Protein AF-A0A9P7HJS8-F1 (afdb_monomer_lite)

Sequence (121 aa):
MERTIFGDGSGNDLNTIAAIEFGDIGVVKVGNLACWEHAQPLLKYHAYSQHEDIHINGWPPIGDVAAEGIIYTELELKAIVTNRSLLDVVSHYSRPDLLELRVDTKQKHLVVSTKDKHEHA

Radius of gyration: 19.11 Å; chains: 1; bounding box: 57×40×47 Å

Secondary structure (DSSP, 8-state):
-GGGTSPPP-GGGG--EEEEE-GGG-EEEEEEEEGGGGG-HHHHHHHHHTT-SEEEEE----S-------------THHHHHHHHH--TTTTT--TTT-------SPP-S---GGGGSS--

Foldseek 3Di:
DCPVPDDDDAFCVLVQWDFDQDPVVGTAIEGEDAACLVVVPLSVLSVLLVPHQHYDYHYDPDDDDPDDDDDDDDDDSVVSVVVCVVDRCNPPVVPVVVDDDDDDNDGDDPDDDPVPPPDDD

pLDDT: mean 89.79, std 11.12, range [37.62, 97.12]

InterPro domains:
  IPR036526 Carbon-nitrogen hydrolase superfamily [G3DSA:3.60.110.10] (1-89)
  IPR036526 Carbon-nitrogen hydrolase superfamily [SSF56317] (2-104)
  IPR044149 Nitrilase/Cyanide hydratase [PTHR46044] (1-64)

Organism: NCBI:txid221167

Structure (mmCIF, N/CA/C/O backbone):
data_AF-A0A9P7HJS8-F1
#
_entry.id   AF-A0A9P7HJS8-F1
#
loop_
_atom_site.group_PDB
_atom_site.id
_atom_site.type_symbol
_atom_site.label_atom_id
_atom_site.label_alt_id
_atom_site.label_comp_id
_atom_site.label_asym_id
_atom_site.label_entity_id
_atom_site.label_seq_id
_atom_site.pdbx_PDB_ins_code
_atom_site.Cartn_x
_atom_site.Cartn_y
_atom_site.Cartn_z
_atom_site.occupancy
_atom_site.B_iso_or_equiv
_atom_site.auth_seq_id
_atom_site.auth_comp_id
_atom_site.auth_asym_id
_atom_site.auth_atom_id
_atom_site.pdbx_PDB_model_num
ATOM 1 N N . MET A 1 1 ? 13.322 14.656 14.423 1.00 69.06 1 MET A N 1
ATOM 2 C CA . MET A 1 1 ? 13.070 16.026 13.928 1.00 69.06 1 MET A CA 1
ATOM 3 C C . MET A 1 1 ? 11.836 16.089 13.017 1.00 69.06 1 MET A C 1
ATOM 5 O O . MET A 1 1 ? 11.234 17.142 12.934 1.00 69.06 1 MET A O 1
ATOM 9 N N . GLU A 1 2 ? 11.362 14.987 12.419 1.00 90.00 2 GLU A N 1
ATOM 10 C CA . GLU A 1 2 ? 10.111 14.995 11.626 1.00 90.00 2 GLU A CA 1
ATOM 11 C C . GLU A 1 2 ? 8.873 15.406 12.439 1.00 90.00 2 GLU A C 1
ATOM 13 O O . GLU A 1 2 ? 8.149 16.304 12.030 1.00 90.00 2 GLU A O 1
ATOM 18 N N . ARG A 1 3 ? 8.704 14.864 13.655 1.00 90.69 3 ARG A N 1
ATOM 19 C CA . ARG A 1 3 ? 7.581 15.185 14.566 1.00 90.69 3 ARG A CA 1
ATOM 20 C C . ARG A 1 3 ? 7.470 16.660 14.989 1.00 90.69 3 ARG A C 1
ATOM 22 O O . ARG A 1 3 ? 6.496 17.024 15.634 1.00 90.69 3 ARG A O 1
ATOM 29 N N . THR A 1 4 ? 8.482 17.490 14.720 1.00 92.25 4 THR A N 1
ATOM 30 C CA . THR A 1 4 ? 8.444 18.934 15.024 1.00 92.25 4 THR A CA 1
ATOM 31 C C . THR A 1 4 ? 8.056 19.785 13.818 1.00 92.25 4 THR A C 1
ATOM 33 O O . THR A 1 4 ? 7.860 20.984 13.977 1.00 92.25 4 THR A O 1
ATOM 36 N N . ILE A 1 5 ? 8.001 19.193 12.622 1.00 94.12 5 ILE A N 1
ATOM 37 C CA . ILE A 1 5 ? 7.785 19.896 11.350 1.00 94.12 5 ILE A CA 1
ATOM 38 C C . ILE A 1 5 ? 6.538 19.353 10.645 1.00 94.12 5 ILE A C 1
ATOM 40 O O . ILE A 1 5 ? 5.739 20.133 10.134 1.00 94.12 5 ILE A O 1
ATOM 44 N N . PHE A 1 6 ? 6.359 18.032 10.634 1.00 91.44 6 PHE A N 1
ATOM 45 C CA . PHE A 1 6 ? 5.257 17.352 9.961 1.00 91.44 6 PHE A CA 1
ATOM 46 C C . PHE A 1 6 ? 4.174 16.923 10.955 1.00 91.44 6 PHE A C 1
ATOM 48 O O . PHE A 1 6 ? 4.469 16.598 12.108 1.00 91.44 6 PHE A O 1
ATOM 55 N N . GLY A 1 7 ? 2.922 16.958 10.494 1.00 90.25 7 GLY A N 1
ATOM 56 C CA . GLY A 1 7 ? 1.759 16.490 11.247 1.00 90.25 7 GLY A CA 1
ATOM 57 C C . GLY A 1 7 ? 1.512 14.990 11.082 1.00 90.25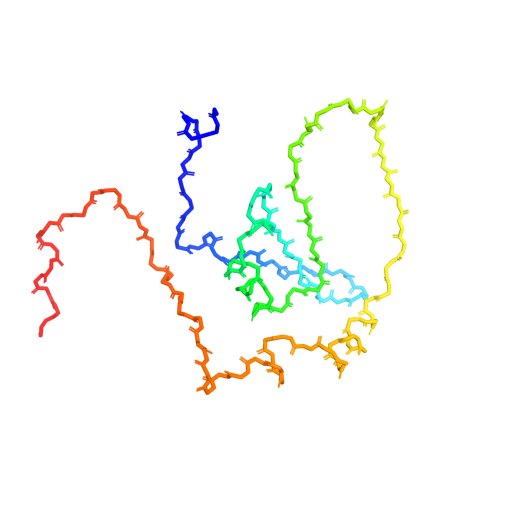 7 GLY A C 1
ATOM 58 O O . GLY A 1 7 ? 2.161 14.331 10.274 1.00 90.25 7 GLY A O 1
ATOM 59 N N . ASP A 1 8 ? 0.555 14.473 11.849 1.00 90.31 8 ASP A N 1
ATOM 60 C CA . ASP A 1 8 ? 0.102 13.085 11.742 1.00 90.31 8 ASP A CA 1
ATOM 61 C C . ASP A 1 8 ? -0.895 12.911 10.585 1.00 90.31 8 ASP A C 1
ATOM 63 O O . ASP A 1 8 ? -1.675 13.821 10.286 1.00 90.31 8 ASP A O 1
ATOM 67 N N . GL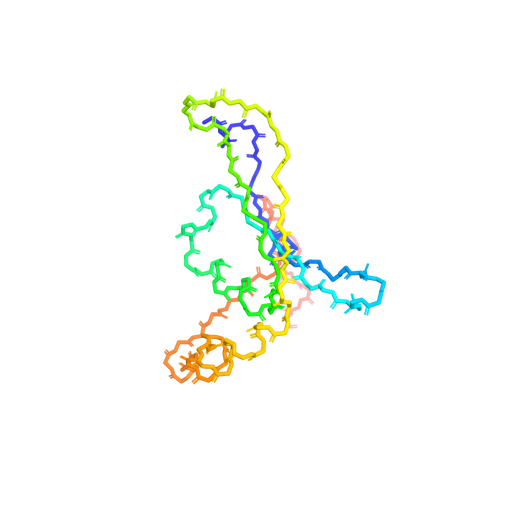Y A 1 9 ? -0.907 11.720 9.984 1.00 89.06 9 GLY A N 1
ATOM 68 C CA . GLY A 1 9 ? -1.905 11.342 8.985 1.00 89.06 9 GLY A CA 1
ATOM 69 C C . GLY A 1 9 ? -3.240 10.911 9.606 1.00 89.06 9 GLY A C 1
ATOM 70 O O . GLY A 1 9 ? -3.282 10.323 10.691 1.00 89.06 9 GLY A O 1
ATOM 71 N N . SER A 1 10 ? -4.358 11.186 8.932 1.00 90.88 10 SER A N 1
ATOM 72 C CA . SER A 1 10 ? -5.677 10.653 9.281 1.00 90.88 10 SER A CA 1
ATOM 73 C C . SER A 1 10 ? -6.655 10.645 8.102 1.00 90.88 10 SER A C 1
ATOM 75 O O . SER A 1 10 ? -6.444 11.285 7.077 1.00 90.88 10 SER A O 1
ATOM 77 N N . GLY A 1 11 ? -7.768 9.926 8.259 1.00 89.44 11 GLY A N 1
ATOM 78 C CA . GLY A 1 11 ? -8.830 9.906 7.258 1.00 89.44 11 GLY A CA 1
ATOM 79 C C . GLY A 1 11 ? -8.364 9.314 5.929 1.00 89.44 11 GLY A C 1
ATOM 80 O O . GLY A 1 11 ? -8.021 8.133 5.860 1.00 89.44 11 GLY A O 1
ATOM 81 N N . ASN A 1 12 ? -8.363 10.138 4.879 1.00 89.44 12 ASN A N 1
ATOM 82 C CA . ASN A 1 12 ? -8.033 9.713 3.517 1.00 89.44 12 ASN A CA 1
ATOM 83 C C . ASN A 1 12 ? -6.557 9.359 3.312 1.00 89.44 12 ASN A C 1
ATOM 85 O O . ASN A 1 12 ? -6.248 8.754 2.290 1.00 89.44 12 ASN A O 1
ATOM 89 N N . ASP A 1 13 ? -5.677 9.660 4.268 1.00 90.81 13 ASP A N 1
ATOM 90 C CA . ASP A 1 13 ? -4.258 9.279 4.208 1.00 90.81 13 ASP A CA 1
ATOM 91 C C . ASP A 1 13 ? -4.059 7.753 4.198 1.00 90.81 13 ASP A C 1
ATOM 93 O O . ASP A 1 13 ? -3.005 7.248 3.830 1.00 90.81 13 ASP A O 1
ATOM 97 N N . LEU A 1 14 ? -5.103 6.998 4.555 1.00 91.50 14 LEU A N 1
ATOM 98 C CA . LEU A 1 14 ? -5.133 5.543 4.451 1.00 91.50 14 LEU A CA 1
ATOM 99 C C . LEU A 1 14 ? -5.406 5.038 3.025 1.00 91.50 14 LEU A C 1
ATOM 101 O O . LEU A 1 14 ? -5.218 3.853 2.765 1.00 91.50 14 LEU A O 1
ATOM 105 N N . ASN A 1 15 ? -5.820 5.898 2.088 1.00 91.69 15 ASN A N 1
ATOM 106 C CA . ASN A 1 15 ? -5.953 5.555 0.670 1.00 91.69 15 ASN A CA 1
ATOM 107 C C . ASN A 1 15 ? -4.581 5.642 -0.003 1.00 91.69 15 ASN A C 1
ATOM 109 O O . ASN A 1 15 ? -4.262 6.618 -0.680 1.00 91.69 15 ASN A O 1
ATOM 113 N N . THR A 1 16 ? -3.761 4.618 0.200 1.00 92.81 16 THR A N 1
ATOM 114 C CA . THR A 1 16 ? -2.365 4.610 -0.248 1.00 92.81 16 THR A CA 1
ATOM 115 C C . THR A 1 16 ? -2.204 4.253 -1.724 1.00 92.81 16 THR A C 1
ATOM 117 O O . THR A 1 16 ? -1.079 4.255 -2.212 1.00 92.81 16 THR A O 1
ATOM 120 N N . ILE A 1 17 ? -3.296 3.950 -2.439 1.00 96.44 17 ILE A N 1
ATOM 121 C CA . ILE A 1 17 ? -3.282 3.463 -3.823 1.00 96.44 17 ILE A CA 1
ATOM 122 C C . ILE A 1 17 ? -3.973 4.427 -4.786 1.00 96.44 17 ILE A C 1
ATOM 124 O O . ILE A 1 17 ? -5.127 4.813 -4.597 1.00 96.44 17 ILE A O 1
ATOM 128 N N . ALA A 1 18 ? -3.297 4.699 -5.900 1.00 96.12 18 ALA A N 1
ATOM 129 C CA . ALA A 1 18 ? -3.835 5.369 -7.071 1.00 96.12 18 ALA A CA 1
ATOM 130 C C . ALA A 1 18 ? -3.964 4.392 -8.252 1.00 96.12 18 ALA A C 1
ATOM 132 O O . ALA A 1 18 ? -3.038 3.648 -8.575 1.00 96.12 18 ALA A O 1
ATOM 133 N N . ALA A 1 19 ? -5.113 4.413 -8.928 1.00 96.38 19 ALA A N 1
ATOM 134 C CA . ALA A 1 19 ? -5.300 3.735 -10.207 1.00 96.38 19 ALA A CA 1
ATOM 135 C C . ALA A 1 19 ? -4.803 4.645 -11.339 1.00 96.38 19 ALA A C 1
ATOM 137 O O . ALA A 1 19 ? -5.269 5.778 -11.470 1.00 96.38 19 ALA A O 1
ATOM 138 N N . ILE A 1 20 ? -3.856 4.158 -12.139 1.00 95.94 20 ILE A N 1
ATOM 139 C CA . ILE A 1 20 ? -3.168 4.935 -13.175 1.00 95.94 20 ILE A CA 1
ATOM 140 C C . ILE A 1 20 ? -3.286 4.201 -14.512 1.00 95.94 20 ILE A C 1
ATOM 142 O O . ILE A 1 20 ? -3.027 3.005 -14.584 1.00 95.94 20 ILE A O 1
ATOM 146 N N . GLU A 1 21 ? -3.676 4.912 -15.568 1.00 95.31 21 GLU A N 1
ATOM 147 C CA . GLU A 1 21 ? -3.787 4.368 -16.927 1.00 95.31 21 GLU A CA 1
ATOM 148 C C . GLU A 1 21 ? -2.419 4.361 -17.628 1.00 95.31 21 GLU A C 1
ATOM 150 O O . GLU A 1 21 ? -1.803 5.415 -17.799 1.00 95.31 21 GLU A O 1
ATOM 155 N N . PHE A 1 22 ? -1.967 3.187 -18.073 1.00 91.06 22 PHE A N 1
ATOM 156 C CA . PHE A 1 22 ? -0.689 2.982 -18.765 1.00 91.06 22 PHE A CA 1
ATOM 157 C C . PHE A 1 22 ? -0.874 2.551 -20.231 1.00 91.06 22 PHE A C 1
ATOM 159 O O . PHE A 1 22 ? -0.220 1.628 -20.715 1.00 91.06 22 PHE A O 1
ATOM 166 N N . GLY A 1 23 ? -1.756 3.230 -20.969 1.00 91.19 23 GLY A N 1
ATOM 167 C CA . GLY A 1 23 ? -1.945 2.999 -22.405 1.00 91.19 23 GLY A CA 1
ATOM 168 C C . GLY A 1 23 ? -2.297 1.542 -22.715 1.00 91.19 23 GLY A C 1
ATOM 169 O O . GLY A 1 23 ? -3.239 0.997 -22.153 1.00 91.19 23 GLY A O 1
ATOM 170 N N . ASP A 1 24 ? -1.513 0.882 -23.571 1.00 91.50 24 ASP A N 1
ATOM 171 C CA . ASP A 1 24 ? -1.764 -0.511 -23.982 1.00 91.50 24 ASP A CA 1
ATOM 172 C C . ASP A 1 24 ? -1.683 -1.533 -22.827 1.00 91.50 24 ASP A C 1
ATOM 174 O O . ASP A 1 24 ? -2.131 -2.672 -22.967 1.00 91.50 24 ASP A O 1
ATOM 178 N N . ILE A 1 25 ? -1.112 -1.141 -21.684 1.00 89.25 25 ILE A N 1
ATOM 179 C CA . ILE A 1 25 ? -1.020 -1.963 -20.470 1.00 89.25 25 ILE A CA 1
ATOM 180 C C . ILE A 1 25 ? -2.345 -1.944 -19.685 1.00 89.25 25 ILE A C 1
ATOM 182 O O . ILE A 1 25 ? -2.651 -2.903 -18.972 1.00 89.25 25 ILE A O 1
ATOM 186 N N . GLY A 1 26 ? -3.151 -0.890 -19.844 1.00 93.00 26 GLY A N 1
ATOM 187 C CA . GLY A 1 26 ? -4.374 -0.654 -19.083 1.00 93.00 26 GLY A CA 1
ATOM 188 C C . GLY A 1 26 ? -4.132 0.015 -17.726 1.00 93.00 26 GLY A C 1
ATOM 189 O O . GLY A 1 26 ? -3.083 0.611 -17.466 1.00 93.00 26 GLY A O 1
ATOM 190 N N . VAL A 1 27 ? -5.120 -0.099 -16.835 1.00 95.19 27 VAL A N 1
ATOM 191 C CA . VAL A 1 27 ? -5.068 0.465 -15.478 1.00 95.19 27 VAL A CA 1
ATOM 192 C C . VAL A 1 27 ? -4.165 -0.370 -14.569 1.00 95.19 27 VAL A C 1
ATOM 194 O O . VAL A 1 27 ? -4.399 -1.563 -14.383 1.00 95.19 27 VAL A O 1
ATOM 197 N N . VAL A 1 28 ? -3.197 0.280 -13.925 1.00 95.75 28 VAL A N 1
ATOM 198 C CA . VAL A 1 28 ? -2.312 -0.300 -12.905 1.00 95.75 28 VAL A CA 1
ATOM 199 C C . VAL A 1 28 ? -2.530 0.415 -11.577 1.00 95.75 28 VAL A C 1
ATOM 201 O O . VAL A 1 28 ? -2.594 1.646 -11.521 1.00 95.75 28 VAL A O 1
ATOM 204 N N . LYS A 1 29 ? -2.632 -0.348 -10.487 1.00 96.81 29 LYS A N 1
ATOM 205 C CA . LYS A 1 29 ? -2.733 0.203 -9.133 1.00 96.81 29 LYS A CA 1
ATOM 206 C C . LYS A 1 29 ? -1.348 0.416 -8.540 1.00 96.81 29 LYS A C 1
ATOM 208 O O . LYS A 1 29 ? -0.651 -0.546 -8.218 1.00 96.81 29 LYS A O 1
ATOM 213 N N . VAL A 1 30 ? -0.971 1.675 -8.369 1.00 97.00 30 VAL A N 1
ATOM 214 C CA . VAL A 1 30 ? 0.309 2.070 -7.781 1.00 97.00 30 VAL A CA 1
ATOM 215 C C . VAL A 1 30 ? 0.060 2.604 -6.384 1.00 97.00 30 VAL A C 1
ATOM 217 O O . VAL A 1 30 ? -0.768 3.498 -6.218 1.00 97.00 30 VAL A O 1
ATOM 220 N N . GLY A 1 31 ? 0.765 2.079 -5.391 1.00 96.94 31 GLY A N 1
ATOM 221 C CA . GLY A 1 31 ? 0.709 2.611 -4.041 1.00 96.94 31 GLY A CA 1
ATOM 222 C C . GLY A 1 31 ? 2.070 3.019 -3.498 1.00 96.94 31 GLY A C 1
ATOM 223 O O . GLY A 1 31 ? 3.119 2.881 -4.138 1.00 96.94 31 GLY A O 1
ATOM 224 N N . ASN A 1 32 ? 2.027 3.623 -2.316 1.00 96.56 32 ASN A N 1
ATOM 225 C CA . ASN A 1 32 ? 3.198 4.179 -1.663 1.00 96.56 32 ASN A CA 1
ATOM 226 C C . ASN A 1 32 ? 3.059 4.124 -0.141 1.00 96.56 32 ASN A C 1
ATOM 228 O O . ASN A 1 32 ? 1.973 4.307 0.404 1.00 96.56 32 ASN A O 1
ATOM 232 N N . LEU A 1 33 ? 4.191 3.897 0.520 1.00 96.25 33 LEU A N 1
ATOM 233 C CA . LEU A 1 33 ? 4.388 4.154 1.940 1.00 96.25 33 LEU A CA 1
ATOM 234 C C . LEU A 1 33 ? 5.688 4.949 2.123 1.00 96.25 33 LEU A C 1
ATOM 236 O O . LEU A 1 33 ? 6.606 4.902 1.291 1.00 96.25 33 LEU A O 1
ATOM 240 N N . ALA A 1 34 ? 5.772 5.680 3.229 1.00 94.25 34 ALA A N 1
ATOM 241 C CA . ALA A 1 34 ? 6.889 6.552 3.554 1.00 94.25 34 ALA A CA 1
ATOM 242 C C . ALA A 1 34 ? 7.707 6.028 4.744 1.00 94.25 34 ALA A C 1
ATOM 244 O O . ALA A 1 34 ? 7.220 5.849 5.859 1.00 94.25 34 ALA A O 1
ATOM 245 N N . CYS A 1 35 ? 9.009 5.853 4.531 1.00 94.94 35 CYS A N 1
ATOM 246 C CA . CYS A 1 35 ? 10.019 5.596 5.552 1.00 94.94 35 CYS A CA 1
ATOM 247 C C . CYS A 1 35 ? 9.617 4.445 6.493 1.00 94.94 35 CYS A C 1
ATOM 249 O O . CYS A 1 35 ? 9.470 3.300 6.070 1.00 94.94 35 CYS A O 1
ATOM 251 N N . TRP A 1 36 ? 9.400 4.726 7.775 1.00 94.69 36 TRP A N 1
ATOM 252 C CA . TRP A 1 36 ? 9.076 3.710 8.772 1.00 94.69 36 TRP A CA 1
ATOM 253 C C . TRP A 1 36 ? 7.627 3.200 8.732 1.00 94.69 36 TRP A C 1
ATOM 255 O O . TRP A 1 36 ? 7.316 2.248 9.448 1.00 94.69 36 TRP A O 1
ATOM 265 N N . GLU A 1 37 ? 6.762 3.717 7.857 1.00 95.88 37 GLU A N 1
ATOM 266 C CA . GLU A 1 37 ? 5.439 3.128 7.593 1.00 95.88 37 GLU A CA 1
ATOM 267 C C . GLU A 1 37 ? 5.542 1.671 7.117 1.00 95.88 37 GLU A C 1
ATOM 269 O O . GLU A 1 37 ? 4.744 0.820 7.512 1.00 95.88 37 GLU A O 1
ATOM 274 N N . HIS A 1 38 ? 6.604 1.327 6.380 1.00 96.12 38 HIS A N 1
ATOM 275 C CA . HIS A 1 38 ? 6.876 -0.048 5.948 1.00 96.12 38 HIS A CA 1
ATOM 276 C C . HIS A 1 38 ? 7.132 -1.014 7.123 1.00 96.12 38 HIS A C 1
ATOM 278 O O . HIS A 1 38 ? 7.047 -2.236 6.960 1.00 96.12 38 HIS A O 1
ATOM 284 N N . ALA A 1 39 ? 7.445 -0.514 8.323 1.00 95.88 39 ALA A N 1
ATOM 285 C CA . ALA A 1 39 ? 7.586 -1.344 9.517 1.00 95.88 39 ALA A CA 1
ATOM 286 C C . ALA A 1 39 ? 6.245 -1.620 10.212 1.00 95.88 39 ALA A C 1
ATOM 288 O O . ALA A 1 39 ? 6.174 -2.544 11.019 1.00 95.88 39 ALA A O 1
ATOM 289 N N . GLN A 1 40 ? 5.178 -0.881 9.891 1.00 95.75 40 GLN A N 1
ATOM 290 C CA . GLN A 1 40 ? 3.867 -1.037 10.515 1.00 95.75 40 GLN A CA 1
ATOM 291 C C . GLN A 1 40 ? 3.080 -2.183 9.852 1.00 95.75 40 GLN A C 1
ATOM 293 O O . GLN A 1 40 ? 2.639 -2.052 8.708 1.00 95.75 40 GLN A O 1
ATOM 298 N N . PRO A 1 41 ? 2.857 -3.325 10.539 1.00 95.06 41 PRO A N 1
ATOM 299 C CA . PRO A 1 41 ? 2.238 -4.490 9.904 1.00 95.06 41 PRO A CA 1
ATOM 300 C C . PRO A 1 41 ? 0.790 -4.243 9.477 1.00 95.06 41 PRO A C 1
ATOM 302 O O . PRO A 1 41 ? 0.385 -4.695 8.412 1.00 95.06 41 PRO A O 1
ATOM 305 N N . LEU A 1 42 ? 0.025 -3.499 10.284 1.00 95.25 42 LEU A N 1
ATOM 306 C CA . LEU A 1 42 ? -1.381 -3.206 9.993 1.00 95.25 42 LEU A CA 1
ATOM 307 C C . LEU A 1 42 ? -1.532 -2.275 8.788 1.00 95.25 42 LEU A C 1
ATOM 309 O O . LEU A 1 42 ? -2.428 -2.478 7.976 1.00 95.25 42 LEU A O 1
ATOM 313 N N . LEU A 1 43 ? -0.633 -1.298 8.644 1.00 94.50 43 LEU A N 1
ATOM 314 C CA . LEU A 1 43 ? -0.644 -0.375 7.512 1.00 94.50 43 LEU A CA 1
ATOM 315 C C . LEU A 1 43 ? -0.291 -1.099 6.207 1.00 94.50 43 LEU A C 1
ATOM 317 O O . LEU A 1 43 ? -0.992 -0.947 5.212 1.00 94.50 43 LEU A O 1
ATOM 321 N N . LYS A 1 44 ? 0.714 -1.984 6.235 1.00 95.00 44 LYS A N 1
ATOM 322 C CA . LYS A 1 44 ? 1.014 -2.867 5.096 1.00 95.00 44 LYS A CA 1
ATOM 323 C C . LYS A 1 44 ? -0.149 -3.785 4.745 1.00 95.00 44 LYS A C 1
ATOM 325 O O . LYS A 1 44 ? -0.490 -3.911 3.576 1.00 95.00 44 LYS A O 1
ATOM 330 N N . TYR A 1 45 ? -0.773 -4.410 5.744 1.00 95.31 45 TYR A N 1
ATOM 331 C CA . TYR A 1 45 ? -1.939 -5.260 5.512 1.00 95.31 45 TYR A CA 1
ATOM 332 C C . TYR A 1 45 ? -3.094 -4.466 4.884 1.00 95.31 45 TYR A C 1
ATOM 334 O O . TYR A 1 45 ? -3.749 -4.961 3.970 1.00 95.31 45 TYR A O 1
ATOM 342 N N . HIS A 1 46 ? -3.303 -3.217 5.315 1.00 95.44 46 HIS A N 1
ATOM 343 C CA . HIS A 1 46 ? -4.287 -2.334 4.700 1.00 95.44 46 HIS A CA 1
ATOM 344 C C . HIS A 1 46 ? -3.950 -2.001 3.239 1.00 95.44 46 HIS A C 1
ATOM 346 O O . HIS A 1 46 ? -4.827 -2.092 2.384 1.00 95.44 46 HIS A O 1
ATOM 352 N N . ALA A 1 47 ? -2.691 -1.688 2.926 1.00 94.88 47 ALA A N 1
ATOM 353 C CA . ALA A 1 47 ? -2.260 -1.471 1.545 1.00 94.88 47 ALA A CA 1
ATOM 354 C C . ALA A 1 47 ? -2.498 -2.724 0.679 1.00 94.88 47 ALA A C 1
ATOM 356 O O . ALA A 1 47 ? -3.082 -2.641 -0.402 1.00 94.88 47 ALA A O 1
ATOM 357 N N . TYR A 1 48 ? -2.165 -3.917 1.187 1.00 95.19 48 TYR A N 1
ATOM 358 C CA . TYR A 1 48 ? -2.453 -5.178 0.493 1.00 95.19 48 TYR A CA 1
ATOM 359 C C . TYR A 1 48 ? -3.951 -5.376 0.247 1.00 95.19 48 TYR A C 1
ATOM 361 O O . TYR A 1 48 ? -4.335 -5.839 -0.829 1.00 95.19 48 TYR A O 1
ATOM 369 N N . SER A 1 49 ? -4.809 -4.983 1.197 1.00 94.88 49 SER A N 1
ATOM 370 C CA . SER A 1 49 ? -6.266 -5.118 1.067 1.00 94.88 49 SER A CA 1
ATOM 371 C C . SER A 1 49 ? -6.864 -4.178 0.018 1.00 94.88 49 SER A C 1
ATOM 373 O O . SER A 1 49 ? -7.991 -4.387 -0.417 1.00 94.88 49 SER A O 1
ATOM 375 N N . GLN A 1 50 ? -6.134 -3.139 -0.392 1.00 95.44 50 GLN A N 1
ATOM 376 C CA . GLN A 1 50 ? -6.524 -2.253 -1.490 1.00 95.44 50 GLN A CA 1
ATOM 377 C C . GLN A 1 50 ? -6.046 -2.780 -2.870 1.00 95.44 50 GLN A C 1
ATOM 379 O O . GLN A 1 50 ? -6.416 -2.237 -3.918 1.00 95.44 50 GLN A O 1
ATOM 384 N N . HIS A 1 51 ? -5.324 -3.910 -2.883 1.00 94.38 51 HIS A N 1
ATOM 385 C CA . HIS A 1 51 ? -4.863 -4.657 -4.060 1.00 94.38 51 HIS A CA 1
ATOM 386 C C . HIS A 1 51 ? -3.873 -3.902 -4.953 1.00 94.38 51 HIS A C 1
ATOM 388 O O . HIS A 1 51 ? -4.073 -3.805 -6.162 1.00 94.38 51 HIS A O 1
ATOM 394 N N . GLU A 1 52 ? -2.804 -3.392 -4.352 1.00 95.12 52 GLU A N 1
ATOM 395 C CA . GLU A 1 52 ? -1.675 -2.771 -5.049 1.00 95.12 52 GLU A CA 1
ATOM 396 C C . GLU A 1 52 ? -0.977 -3.725 -6.024 1.00 95.12 52 GLU A C 1
ATOM 398 O O . GLU A 1 52 ? -0.678 -4.874 -5.682 1.00 95.12 52 GLU A O 1
ATOM 403 N N . ASP A 1 53 ? -0.684 -3.232 -7.227 1.00 95.00 53 ASP A N 1
ATOM 404 C CA . ASP A 1 53 ? 0.062 -3.961 -8.254 1.00 95.00 53 ASP A CA 1
ATOM 405 C C . ASP A 1 53 ? 1.551 -3.586 -8.238 1.00 95.00 53 ASP A C 1
ATOM 407 O O . ASP A 1 53 ? 2.406 -4.464 -8.354 1.00 95.00 53 ASP A O 1
ATOM 411 N N . ILE A 1 54 ? 1.867 -2.299 -8.049 1.00 95.56 54 ILE A N 1
ATOM 412 C CA . ILE A 1 54 ? 3.240 -1.781 -7.946 1.00 95.56 54 ILE A CA 1
ATOM 413 C C . ILE A 1 54 ? 3.378 -0.938 -6.681 1.00 95.56 54 ILE A C 1
ATOM 415 O O . ILE A 1 54 ? 2.632 0.021 -6.504 1.00 95.56 54 ILE A O 1
ATOM 419 N N . HIS A 1 55 ? 4.389 -1.254 -5.867 1.00 97.12 55 HIS A N 1
ATOM 420 C CA . HIS A 1 55 ? 4.712 -0.512 -4.652 1.00 97.12 55 HIS A CA 1
ATOM 421 C C . HIS A 1 55 ? 5.929 0.390 -4.800 1.00 97.12 55 HIS A C 1
ATOM 423 O O . HIS A 1 55 ? 7.031 -0.073 -5.106 1.00 97.12 55 HIS A O 1
ATOM 429 N N . ILE A 1 56 ? 5.739 1.679 -4.525 1.00 96.75 56 ILE A N 1
ATOM 430 C CA . ILE A 1 56 ? 6.812 2.668 -4.480 1.00 9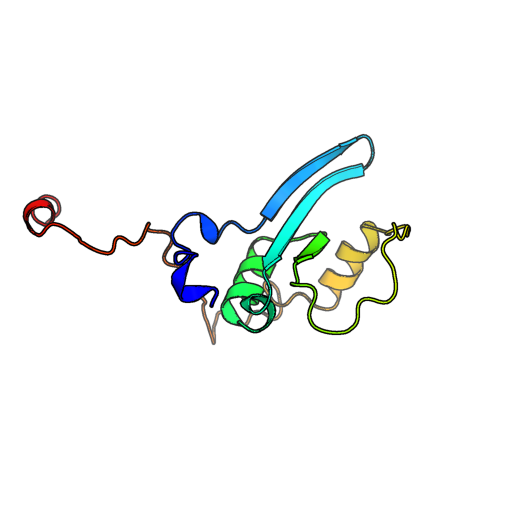6.75 56 ILE A CA 1
ATOM 431 C C . ILE A 1 56 ? 7.274 2.823 -3.033 1.00 96.75 56 ILE A C 1
ATOM 433 O O . ILE A 1 56 ? 6.538 3.333 -2.193 1.00 96.75 56 ILE A O 1
ATOM 437 N N . ASN A 1 57 ? 8.515 2.428 -2.744 1.00 94.94 57 ASN A N 1
ATOM 438 C CA . ASN A 1 57 ? 9.113 2.609 -1.420 1.00 94.94 57 ASN A CA 1
ATOM 439 C C . ASN A 1 57 ? 9.772 3.993 -1.328 1.00 94.94 57 ASN A C 1
ATOM 441 O O . ASN A 1 57 ? 10.786 4.233 -1.986 1.00 94.94 57 ASN A O 1
ATOM 445 N N . GLY A 1 58 ? 9.241 4.894 -0.498 1.00 93.62 58 GLY A N 1
ATOM 446 C CA . GLY A 1 58 ? 9.866 6.194 -0.238 1.00 93.62 58 GLY A CA 1
ATOM 447 C C . GLY A 1 58 ? 10.741 6.154 1.012 1.00 93.62 58 GLY A C 1
ATOM 448 O O . GLY A 1 58 ? 10.219 5.920 2.094 1.00 93.62 58 GLY A O 1
ATOM 449 N N . TRP A 1 59 ? 12.046 6.408 0.906 1.00 93.44 59 TRP A N 1
ATOM 450 C CA . TRP A 1 59 ? 12.954 6.488 2.060 1.00 93.44 59 TRP A CA 1
ATOM 451 C C . TRP A 1 59 ? 13.781 7.775 2.024 1.00 93.44 59 TRP A C 1
ATOM 453 O O . TRP A 1 59 ? 14.171 8.212 0.940 1.00 93.44 59 TRP A O 1
ATOM 463 N N . PRO A 1 60 ? 14.083 8.385 3.184 1.00 91.50 60 PRO A N 1
ATOM 464 C CA . PRO A 1 60 ? 15.047 9.472 3.234 1.00 91.50 60 PRO A CA 1
ATOM 465 C C . PRO A 1 60 ? 16.456 8.955 2.895 1.00 91.50 60 PRO A C 1
ATOM 467 O O . PRO A 1 60 ? 16.771 7.794 3.176 1.00 91.50 60 PRO A O 1
ATOM 470 N N . PRO A 1 61 ? 17.334 9.807 2.341 1.00 88.06 61 PRO A N 1
ATOM 471 C CA . PRO A 1 61 ? 18.732 9.461 2.118 1.00 88.06 61 PRO A CA 1
ATOM 472 C C . PRO A 1 61 ? 19.459 9.369 3.469 1.00 88.06 61 PRO A C 1
ATOM 474 O O . PRO A 1 61 ? 19.965 10.359 3.993 1.00 88.06 61 PRO A O 1
ATOM 477 N N . ILE A 1 62 ? 19.460 8.180 4.074 1.00 85.62 62 ILE A N 1
ATOM 478 C CA . ILE A 1 62 ? 20.178 7.895 5.321 1.00 85.62 62 ILE A CA 1
ATOM 479 C C . ILE A 1 62 ? 21.501 7.212 4.967 1.00 85.62 62 ILE A C 1
ATOM 481 O O . ILE A 1 62 ? 21.502 6.113 4.418 1.00 85.62 62 ILE A O 1
ATOM 485 N N . GLY A 1 63 ? 22.621 7.834 5.340 1.00 84.81 63 GLY A N 1
ATOM 486 C CA . GLY A 1 63 ? 23.971 7.301 5.124 1.00 84.81 63 GLY A CA 1
ATOM 487 C C . GLY A 1 63 ? 24.677 7.889 3.899 1.00 84.81 63 GLY A C 1
ATOM 488 O O . GLY A 1 63 ? 24.243 8.900 3.350 1.00 84.81 63 GLY A O 1
ATOM 489 N N . ASP A 1 64 ? 25.785 7.262 3.498 1.00 85.81 64 ASP A N 1
ATOM 490 C CA . ASP A 1 64 ? 26.587 7.710 2.356 1.00 85.81 64 ASP A CA 1
ATOM 491 C C . ASP A 1 64 ? 25.912 7.328 1.034 1.00 85.81 64 ASP A C 1
ATOM 493 O O . ASP A 1 64 ? 25.892 6.165 0.622 1.00 85.81 64 ASP A O 1
ATOM 497 N N . VAL A 1 65 ? 25.359 8.330 0.352 1.00 84.12 65 VAL A N 1
ATOM 498 C CA . VAL A 1 65 ? 24.806 8.187 -0.997 1.00 84.12 65 VAL A CA 1
ATOM 499 C C . VAL A 1 65 ? 25.961 8.197 -1.999 1.00 84.12 65 VAL A C 1
ATOM 501 O O . VAL A 1 65 ? 26.662 9.197 -2.132 1.00 84.12 65 VAL A O 1
ATOM 504 N N . ALA A 1 66 ? 26.168 7.081 -2.703 1.00 80.69 66 ALA A N 1
ATOM 505 C CA . ALA A 1 66 ? 27.314 6.910 -3.598 1.00 80.69 66 ALA A CA 1
ATOM 506 C C . ALA A 1 66 ? 27.260 7.810 -4.849 1.00 80.69 66 ALA A C 1
ATOM 508 O O . ALA A 1 66 ? 28.278 8.383 -5.231 1.00 80.69 66 ALA A O 1
ATOM 509 N N . ALA A 1 67 ? 26.095 7.906 -5.502 1.00 87.69 67 ALA A N 1
ATOM 510 C CA . ALA A 1 67 ? 25.857 8.745 -6.679 1.00 87.69 67 ALA A CA 1
ATOM 511 C C . ALA A 1 67 ? 24.351 8.859 -6.981 1.00 87.69 67 ALA A C 1
ATOM 513 O O . ALA A 1 67 ? 23.577 7.966 -6.635 1.00 87.69 67 ALA A O 1
ATOM 514 N N . GLU A 1 68 ? 23.950 9.927 -7.673 1.00 91.25 68 GLU A N 1
ATOM 515 C CA . GLU A 1 68 ? 22.596 10.103 -8.215 1.00 91.25 68 GLU A CA 1
ATOM 516 C C . GLU A 1 68 ? 22.495 9.517 -9.633 1.00 91.25 68 GLU A C 1
ATOM 518 O O . GLU A 1 68 ? 23.430 9.624 -10.430 1.00 91.25 68 GLU A O 1
ATOM 523 N N . GLY A 1 69 ? 21.358 8.905 -9.974 1.00 92.06 69 GLY A N 1
ATOM 524 C CA . GLY A 1 69 ? 21.137 8.330 -11.301 1.00 92.06 69 GLY A CA 1
ATOM 525 C C . GLY A 1 69 ? 19.753 7.710 -11.476 1.00 92.06 69 GLY A C 1
ATOM 526 O O . GLY A 1 69 ? 19.003 7.552 -10.515 1.00 92.06 69 GLY A O 1
ATOM 527 N N . ILE A 1 70 ? 19.422 7.352 -12.720 1.00 95.62 70 ILE A N 1
ATOM 528 C CA . ILE A 1 70 ? 18.173 6.664 -13.068 1.00 95.62 70 ILE A CA 1
ATOM 529 C C . ILE A 1 70 ? 18.497 5.210 -13.403 1.00 95.62 70 ILE A C 1
ATOM 531 O O . ILE A 1 70 ? 19.332 4.938 -14.266 1.00 95.62 70 ILE A O 1
ATOM 535 N N . ILE A 1 71 ? 17.824 4.283 -12.724 1.00 94.94 71 ILE A N 1
ATOM 536 C CA . ILE A 1 71 ? 17.917 2.846 -12.982 1.00 94.94 71 ILE A CA 1
ATOM 537 C C . ILE A 1 71 ? 16.654 2.425 -13.728 1.00 94.94 71 ILE A C 1
ATOM 539 O O . ILE A 1 71 ? 15.546 2.707 -13.279 1.00 94.94 71 ILE A O 1
ATOM 543 N N . TYR A 1 72 ? 16.832 1.736 -14.851 1.00 96.69 72 TYR A N 1
ATOM 544 C CA . TYR A 1 72 ? 15.739 1.205 -15.660 1.00 96.69 72 TYR A CA 1
ATOM 545 C C . TYR A 1 72 ? 15.673 -0.312 -15.521 1.00 96.69 72 TYR A C 1
ATOM 547 O O . TYR A 1 72 ? 16.700 -0.988 -15.432 1.00 96.69 72 TYR A O 1
ATOM 555 N N . THR A 1 73 ? 14.459 -0.849 -15.516 1.00 96.81 73 THR A N 1
ATOM 556 C CA . THR A 1 73 ? 14.198 -2.285 -15.563 1.00 96.81 73 THR A CA 1
ATOM 557 C C . THR A 1 73 ? 12.824 -2.529 -16.175 1.00 96.81 73 THR A C 1
ATOM 559 O O . THR A 1 73 ? 11.963 -1.651 -16.129 1.00 96.81 73 THR A O 1
ATOM 562 N N . GLU A 1 74 ? 12.628 -3.714 -16.740 1.00 94.31 74 GLU A N 1
ATOM 563 C CA . GLU A 1 74 ? 11.357 -4.137 -17.325 1.00 94.31 74 GLU A CA 1
ATOM 564 C C . GLU A 1 74 ? 10.609 -5.016 -16.319 1.00 94.31 74 GLU A C 1
ATOM 566 O O . GLU A 1 74 ? 11.192 -5.924 -15.723 1.00 94.31 74 GLU A O 1
ATOM 571 N N . LEU A 1 75 ? 9.313 -4.761 -16.132 1.00 92.69 75 LEU A N 1
ATOM 572 C CA . LEU A 1 75 ? 8.473 -5.487 -15.178 1.00 92.69 75 LEU A CA 1
ATOM 573 C C . LEU A 1 75 ? 7.372 -6.264 -15.905 1.00 92.69 75 LEU A C 1
ATOM 575 O O . LEU A 1 75 ? 6.582 -5.698 -16.658 1.00 92.69 75 LEU A O 1
ATOM 579 N N . GLU A 1 76 ? 7.267 -7.564 -15.630 1.00 93.12 76 GLU A N 1
ATOM 580 C CA . GLU A 1 76 ? 6.191 -8.400 -16.166 1.00 93.12 76 GLU A CA 1
ATOM 581 C C . GLU A 1 76 ? 4.965 -8.392 -15.234 1.00 93.12 76 GLU A C 1
ATOM 583 O O . GLU A 1 76 ? 4.865 -9.183 -14.296 1.00 93.12 76 GLU A O 1
ATOM 588 N N . LEU A 1 77 ? 3.976 -7.539 -15.516 1.00 92.81 77 LEU A N 1
ATOM 589 C CA . LEU A 1 77 ? 2.785 -7.397 -14.659 1.00 92.81 77 LEU A CA 1
ATOM 590 C C . LEU A 1 77 ? 1.919 -8.662 -14.567 1.00 92.81 77 LEU A C 1
ATOM 592 O O . LEU A 1 77 ? 1.244 -8.887 -13.565 1.00 92.81 77 LEU A O 1
ATOM 596 N N . LYS A 1 78 ? 1.957 -9.539 -15.576 1.00 91.56 78 LYS A N 1
ATOM 597 C CA . LYS A 1 78 ? 1.201 -10.804 -15.557 1.00 91.56 78 LYS A CA 1
ATOM 598 C C . LYS A 1 78 ? 1.668 -11.745 -14.445 1.00 91.56 78 LYS A C 1
ATOM 600 O O . LYS A 1 78 ? 0.862 -12.526 -13.937 1.00 91.56 78 LYS A O 1
ATOM 605 N N . ALA A 1 79 ? 2.923 -11.624 -14.008 1.00 93.88 79 ALA A N 1
ATOM 606 C CA . ALA A 1 79 ? 3.457 -12.404 -12.899 1.00 93.88 79 ALA A CA 1
ATOM 607 C C . ALA A 1 79 ? 2.720 -12.126 -11.575 1.00 93.88 79 ALA A C 1
ATOM 609 O O . ALA A 1 79 ? 2.705 -12.986 -10.695 1.00 93.88 79 ALA A O 1
ATOM 610 N N . ILE A 1 80 ? 2.065 -10.967 -11.427 1.00 93.88 80 ILE A N 1
ATOM 611 C CA . ILE A 1 80 ? 1.270 -10.624 -10.237 1.00 93.88 80 ILE A CA 1
ATOM 612 C C . ILE A 1 80 ? 0.134 -11.632 -10.041 1.00 93.88 80 ILE A C 1
ATOM 614 O O . ILE A 1 80 ? -0.056 -12.135 -8.934 1.00 93.88 80 ILE A O 1
ATOM 618 N N . VAL A 1 81 ? -0.586 -11.980 -11.113 1.00 92.56 81 VAL A N 1
ATOM 619 C CA . VAL A 1 81 ? -1.715 -12.925 -11.055 1.00 92.56 81 VAL A CA 1
ATOM 620 C C . VAL A 1 81 ? -1.233 -14.303 -10.613 1.00 92.56 81 VAL A C 1
ATOM 622 O O . VAL A 1 81 ? -1.803 -14.901 -9.700 1.00 92.56 81 VAL A O 1
ATOM 625 N N . THR A 1 82 ? -0.138 -14.778 -11.209 1.00 93.81 82 THR A N 1
ATOM 626 C CA . THR A 1 82 ? 0.474 -16.059 -10.848 1.00 93.81 82 THR A CA 1
ATOM 627 C C . THR A 1 82 ? 0.922 -16.067 -9.386 1.00 93.81 82 THR A C 1
ATOM 629 O O . THR A 1 82 ? 0.593 -16.999 -8.657 1.00 93.81 82 THR A O 1
ATOM 632 N N . ASN A 1 83 ? 1.600 -15.020 -8.908 1.00 93.06 83 ASN A N 1
ATOM 633 C CA . ASN A 1 83 ? 2.065 -14.952 -7.520 1.00 93.06 83 ASN A CA 1
ATOM 634 C C . ASN A 1 83 ? 0.909 -14.887 -6.510 1.00 93.06 83 ASN A C 1
ATOM 636 O O . ASN A 1 83 ? 0.938 -15.610 -5.514 1.00 93.06 83 ASN A O 1
ATOM 640 N N . ARG A 1 84 ? -0.145 -14.106 -6.784 1.00 93.12 84 ARG A N 1
ATOM 641 C CA . ARG A 1 84 ? -1.343 -14.064 -5.925 1.00 93.12 84 ARG A CA 1
ATOM 642 C C . ARG A 1 84 ? -2.093 -15.402 -5.909 1.00 93.12 84 ARG A C 1
ATOM 644 O O . ARG A 1 84 ? -2.675 -15.748 -4.889 1.00 93.12 84 ARG A O 1
ATOM 651 N N . SER A 1 85 ? -2.032 -16.191 -6.987 1.00 91.62 85 SER A N 1
ATOM 652 C CA . SER A 1 85 ? -2.605 -17.549 -6.997 1.00 91.62 85 SER A CA 1
ATOM 653 C C . SER A 1 85 ? -1.866 -18.535 -6.081 1.00 91.62 85 SER A C 1
ATOM 655 O O . SER A 1 85 ? -2.453 -19.526 -5.653 1.00 91.62 85 SER A O 1
ATOM 657 N N . LEU A 1 86 ? -0.592 -18.263 -5.771 1.00 91.31 86 LEU A N 1
ATOM 658 C CA . LEU A 1 86 ? 0.214 -19.065 -4.850 1.00 91.31 86 LEU A CA 1
ATOM 659 C C . LEU A 1 86 ? 0.066 -18.582 -3.399 1.00 91.31 86 LEU A C 1
ATOM 661 O O . LEU A 1 86 ? -0.132 -19.395 -2.496 1.00 91.31 86 LEU A O 1
ATOM 665 N N . LEU A 1 87 ? 0.184 -17.268 -3.165 1.00 91.75 87 LEU A N 1
ATOM 666 C CA . LEU A 1 87 ? 0.130 -16.657 -1.835 1.00 91.75 87 LEU A CA 1
ATOM 667 C C . LEU A 1 87 ? -0.523 -15.264 -1.883 1.00 91.75 87 LEU A C 1
ATOM 669 O O . LEU A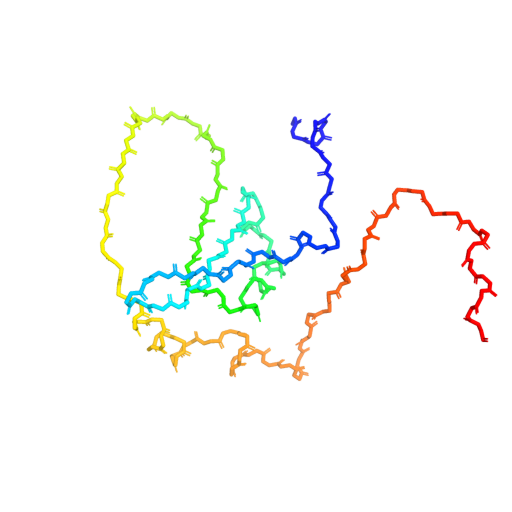 1 87 ? 0.109 -14.267 -2.220 1.00 91.75 87 LEU A O 1
ATOM 673 N N . ASP A 1 88 ? -1.780 -15.19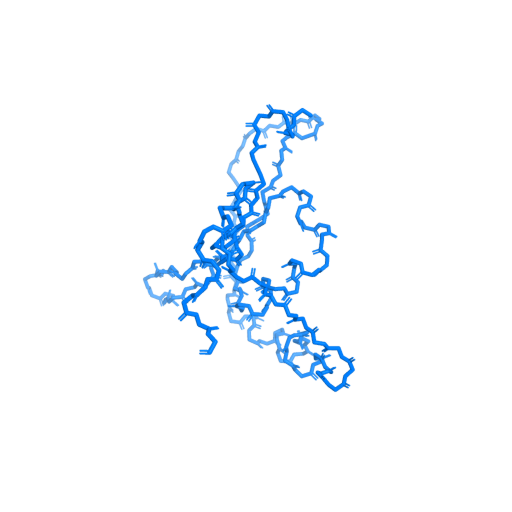5 -1.456 1.00 93.69 88 ASP A N 1
ATOM 674 C CA . ASP A 1 88 ? -2.557 -13.982 -1.227 1.00 93.69 88 ASP A CA 1
ATOM 675 C C . ASP A 1 88 ? -2.994 -13.934 0.244 1.00 93.69 88 ASP A C 1
ATOM 677 O O . ASP A 1 88 ? -3.792 -14.759 0.715 1.00 93.69 88 ASP A O 1
ATOM 681 N N . VAL A 1 89 ? -2.424 -12.959 0.954 1.00 92.75 89 VAL A N 1
ATOM 682 C CA . VAL A 1 89 ? -2.538 -12.758 2.405 1.00 92.75 89 VAL A CA 1
ATOM 683 C C . VAL A 1 89 ? -3.828 -12.054 2.832 1.00 92.75 89 VAL A C 1
ATOM 685 O O . VAL A 1 89 ? -4.215 -12.162 3.994 1.00 92.75 89 VAL A O 1
ATOM 688 N N . VAL A 1 90 ? -4.504 -11.351 1.920 1.00 94.06 90 VAL A N 1
ATOM 689 C CA . VAL A 1 90 ? -5.777 -10.657 2.197 1.00 94.06 90 VAL A CA 1
ATOM 690 C C . VAL A 1 90 ? -6.985 -11.412 1.645 1.00 94.06 90 VAL A C 1
ATOM 692 O O . VAL A 1 90 ? -8.117 -11.098 1.995 1.00 94.06 90 VAL A O 1
ATOM 695 N N . SER A 1 91 ? -6.746 -12.443 0.834 1.00 89.88 91 SER A N 1
ATOM 696 C CA . SER A 1 91 ? -7.761 -13.365 0.327 1.00 89.88 91 SER A CA 1
ATOM 697 C C . SER A 1 91 ? -7.677 -14.721 1.041 1.00 89.88 91 SER A C 1
ATOM 699 O O . SER A 1 91 ? -7.922 -14.804 2.243 1.00 89.88 91 SER A O 1
ATOM 701 N N . HIS A 1 92 ? -7.321 -15.805 0.355 1.00 91.62 92 HIS A N 1
ATOM 702 C CA . HIS A 1 92 ? -7.481 -17.169 0.868 1.00 91.62 92 HIS A CA 1
ATOM 703 C C . HIS A 1 92 ? -6.648 -17.537 2.115 1.00 91.62 92 HIS A C 1
ATOM 705 O O . HIS A 1 92 ? -7.017 -18.481 2.813 1.00 91.62 92 HIS A O 1
ATOM 711 N N . TYR A 1 93 ? -5.582 -16.793 2.451 1.00 92.62 93 TYR A N 1
ATOM 712 C CA . TYR A 1 93 ? -4.824 -16.985 3.700 1.00 92.62 93 TYR A CA 1
ATOM 713 C C . TYR A 1 93 ? -5.250 -16.033 4.831 1.00 92.62 93 TYR A C 1
ATOM 715 O O . TYR A 1 93 ? -4.709 -16.131 5.930 1.00 92.62 93 TYR A O 1
ATOM 723 N N . SER A 1 94 ? -6.217 -15.136 4.606 1.00 92.38 94 SER A N 1
ATOM 724 C CA . SER A 1 94 ? -6.570 -14.065 5.555 1.00 92.38 94 SER A CA 1
ATOM 725 C C . SER A 1 94 ? -7.207 -14.533 6.869 1.00 92.38 94 SER A C 1
ATOM 727 O O . SER A 1 94 ? -7.198 -13.765 7.825 1.00 92.38 94 SER A O 1
ATOM 729 N N . ARG A 1 95 ? -7.728 -15.771 6.946 1.00 94.56 95 ARG A N 1
ATOM 730 C CA . ARG A 1 95 ? -8.394 -16.358 8.136 1.00 94.56 95 ARG A CA 1
ATOM 731 C C . ARG A 1 95 ? -9.255 -15.339 8.913 1.00 94.56 95 ARG A C 1
ATOM 733 O O . ARG A 1 95 ? -8.997 -15.091 10.095 1.00 94.56 95 ARG A O 1
ATOM 740 N N . PRO A 1 96 ? -10.297 -14.769 8.275 1.00 93.81 96 PRO A N 1
ATOM 741 C CA . PRO A 1 96 ? -11.152 -13.754 8.895 1.00 93.81 96 PRO A CA 1
ATOM 742 C C . PRO A 1 96 ? -11.959 -14.295 10.086 1.00 93.81 96 PRO A C 1
ATOM 744 O O . PRO A 1 96 ? -12.489 -13.528 10.881 1.00 93.81 96 PRO A O 1
ATOM 747 N N . ASP A 1 97 ? -12.036 -15.618 10.242 1.00 95.25 97 ASP A N 1
ATOM 748 C CA . ASP A 1 97 ? -12.583 -16.282 11.423 1.00 95.25 97 ASP A CA 1
ATOM 749 C C . ASP A 1 97 ? -11.701 -16.133 12.679 1.00 95.25 97 ASP A C 1
ATOM 751 O O . ASP A 1 97 ? -12.194 -16.322 13.790 1.00 95.25 97 ASP A O 1
ATOM 755 N N . LEU A 1 98 ? -10.414 -15.796 12.523 1.00 96.19 98 LEU A N 1
ATOM 756 C CA . LEU A 1 98 ? -9.475 -15.563 13.627 1.00 96.19 98 LEU A CA 1
ATOM 757 C C . LEU A 1 98 ? -9.270 -14.072 13.905 1.00 96.19 98 LEU A C 1
ATOM 759 O O . LEU A 1 98 ? -9.299 -13.659 15.064 1.00 96.19 98 LEU A O 1
ATOM 763 N N . LEU A 1 99 ? -8.993 -13.281 12.865 1.00 93.94 99 LEU A N 1
ATOM 764 C CA . LEU A 1 99 ? -8.598 -11.877 12.990 1.00 93.94 99 LEU A CA 1
ATOM 765 C C . LEU A 1 99 ? -9.263 -11.021 11.909 1.00 93.94 99 LEU A C 1
ATOM 767 O O . LEU A 1 99 ? -9.336 -11.414 10.750 1.00 93.94 99 LEU A O 1
ATOM 771 N N . GLU A 1 100 ? -9.669 -9.811 12.288 1.00 94.31 100 GLU A N 1
ATOM 772 C CA . GLU A 1 100 ? -10.209 -8.791 11.384 1.00 94.31 100 GLU A CA 1
ATOM 773 C C . GLU A 1 100 ? -9.475 -7.465 11.622 1.00 94.31 100 GLU A C 1
ATOM 775 O O . GLU A 1 100 ? -9.327 -7.023 12.766 1.00 94.31 100 GLU A O 1
ATOM 780 N N . LEU A 1 101 ? -9.036 -6.807 10.544 1.00 94.50 101 LEU A N 1
ATOM 781 C CA . LEU A 1 101 ? -8.548 -5.431 10.609 1.00 94.50 101 LEU A CA 1
ATOM 782 C C . LEU A 1 101 ? -9.724 -4.460 10.459 1.00 94.50 101 LEU A C 1
ATOM 784 O O . LEU A 1 101 ? -10.342 -4.387 9.399 1.00 94.50 101 LEU A O 1
ATOM 788 N N . ARG A 1 102 ? -9.983 -3.660 11.497 1.00 94.31 102 ARG A N 1
ATOM 789 C CA . ARG A 1 102 ? -10.932 -2.541 11.438 1.00 94.31 102 ARG A CA 1
ATOM 790 C C . ARG A 1 102 ? -10.202 -1.227 11.241 1.00 94.31 102 ARG A C 1
ATOM 792 O O . ARG A 1 102 ? -9.295 -0.901 12.004 1.00 94.31 102 ARG A O 1
ATOM 799 N N . VAL A 1 103 ? -10.645 -0.465 10.248 1.00 92.94 103 VAL A N 1
ATOM 800 C CA . VAL A 1 103 ? -10.054 0.819 9.876 1.00 92.94 103 VAL A CA 1
ATOM 801 C C . VAL A 1 103 ? -11.038 1.943 10.184 1.00 92.94 103 VAL A C 1
ATOM 803 O O . VAL A 1 103 ? -12.190 1.902 9.759 1.00 92.94 103 VAL A O 1
ATOM 806 N N . ASP A 1 104 ? -10.590 2.952 10.929 1.00 92.50 104 ASP A N 1
ATOM 807 C CA . ASP A 1 104 ? -11.368 4.164 11.187 1.00 92.50 104 ASP A CA 1
ATOM 808 C C . ASP A 1 104 ? -10.967 5.248 10.184 1.00 92.50 104 ASP A C 1
ATOM 810 O O . ASP A 1 104 ? -9.923 5.884 10.314 1.00 92.50 104 ASP A O 1
ATOM 814 N N . THR A 1 105 ? -11.816 5.446 9.178 1.00 90.12 105 THR A N 1
ATOM 815 C CA . THR A 1 105 ? -11.582 6.379 8.068 1.00 90.12 105 THR A CA 1
ATOM 816 C C . THR A 1 105 ? -12.023 7.811 8.375 1.00 90.12 105 THR A C 1
ATOM 818 O O . THR A 1 105 ? -11.982 8.675 7.500 1.00 90.12 105 THR A O 1
ATOM 821 N N . LYS A 1 106 ? -12.462 8.108 9.607 1.00 90.69 106 LYS A N 1
ATOM 822 C CA . LYS A 1 106 ? -12.847 9.475 9.981 1.00 90.69 106 LYS A CA 1
ATOM 823 C C . LYS A 1 106 ? -11.602 10.335 10.161 1.00 90.69 106 LYS A C 1
ATOM 825 O O . LYS A 1 106 ? -10.674 9.941 10.871 1.00 90.69 106 LYS A O 1
ATOM 830 N N . GLN A 1 107 ? -11.643 11.550 9.614 1.00 88.94 107 GLN A N 1
ATOM 831 C CA . GLN A 1 107 ? -10.644 12.579 9.894 1.00 88.94 107 GLN A CA 1
ATOM 832 C C . GLN A 1 107 ? -10.509 12.778 11.409 1.00 88.94 107 GLN A C 1
ATOM 834 O O . GLN A 1 107 ? -11.510 12.927 12.120 1.00 88.94 107 GLN A O 1
ATOM 839 N N . LYS A 1 108 ? -9.273 12.768 11.914 1.00 88.62 108 LYS A N 1
ATOM 840 C CA . LYS A 1 108 ? -9.000 13.017 13.331 1.00 88.62 108 LYS A CA 1
ATOM 841 C C . LYS A 1 108 ? -8.633 14.483 13.519 1.00 88.62 108 LYS A C 1
ATOM 843 O O . LYS A 1 108 ? -7.799 15.027 12.804 1.00 88.62 108 LYS A O 1
ATOM 848 N N . HIS A 1 109 ? -9.277 15.122 14.491 1.00 85.75 109 HIS A N 1
ATOM 849 C CA . HIS A 1 109 ? -9.039 16.519 14.840 1.00 85.75 109 HIS A CA 1
ATOM 850 C C . HIS A 1 109 ? -8.503 16.609 16.267 1.00 85.75 109 HIS A C 1
ATOM 852 O O . HIS A 1 109 ? -9.001 15.927 17.161 1.00 85.75 109 HIS A O 1
ATOM 858 N N . LEU A 1 110 ? -7.514 17.483 16.483 1.00 85.38 110 LEU A N 1
ATOM 859 C CA . LEU A 1 110 ? -6.907 17.707 17.802 1.00 85.38 110 LEU A CA 1
ATOM 860 C C . LEU A 1 110 ? -7.907 18.266 18.823 1.00 85.38 110 LEU A C 1
ATOM 862 O O . LEU A 1 110 ? -7.788 18.007 20.017 1.00 85.38 110 LEU A O 1
ATOM 866 N N . VAL A 1 111 ? -8.898 19.026 18.353 1.00 86.62 111 VAL A N 1
ATOM 867 C CA . VAL A 1 111 ? -9.947 19.619 19.182 1.00 86.62 111 VAL A CA 1
ATOM 868 C C . VAL A 1 111 ? -11.296 19.301 18.553 1.00 86.62 111 VAL A C 1
ATOM 870 O O . VAL A 1 111 ? -11.540 19.637 17.397 1.00 86.62 111 VAL A O 1
ATOM 873 N N . VAL A 1 112 ? -12.176 18.662 19.325 1.00 85.31 112 VAL A N 1
ATOM 874 C CA . VAL A 1 112 ? -13.560 18.371 18.929 1.00 85.31 112 VAL A CA 1
ATOM 875 C C . VAL A 1 112 ? -14.495 19.130 19.867 1.00 85.31 112 VAL A C 1
ATOM 877 O O . VAL A 1 112 ? -14.435 18.950 21.084 1.00 85.31 112 VAL A O 1
ATOM 880 N N . SER A 1 113 ? -15.348 19.991 19.308 1.00 82.69 113 SER A N 1
ATOM 881 C CA . SER A 1 113 ? -16.361 20.739 20.061 1.00 82.69 113 SER A CA 1
ATOM 882 C C . SER A 1 113 ? -17.400 19.787 20.663 1.00 82.69 113 SER A C 1
ATOM 884 O O . SER A 1 113 ? -17.860 18.844 20.023 1.00 82.69 113 SER A O 1
ATOM 886 N N . THR A 1 114 ? -17.787 20.022 21.917 1.00 73.94 114 THR A N 1
ATOM 887 C CA . THR A 1 114 ? -18.788 19.201 22.618 1.00 73.94 114 THR A CA 1
ATOM 888 C C . THR A 1 114 ? -20.230 19.557 22.255 1.00 73.94 114 THR A C 1
ATOM 890 O O . THR A 1 114 ? -21.130 18.791 22.591 1.00 73.94 114 THR A O 1
ATOM 893 N N . LYS A 1 115 ? -20.466 20.679 21.560 1.00 63.81 115 LYS A N 1
ATOM 894 C CA . LYS A 1 115 ? -21.818 21.127 21.180 1.00 63.81 115 LYS A CA 1
ATOM 895 C C . LYS A 1 115 ? -22.441 20.314 20.036 1.00 63.81 115 LYS A C 1
ATOM 897 O O . LYS A 1 115 ? -23.658 20.312 19.917 1.00 63.81 115 LYS A O 1
ATOM 902 N N . ASP A 1 116 ? -21.640 19.561 19.284 1.00 56.25 116 ASP A N 1
ATOM 903 C CA . ASP A 1 116 ? -22.081 18.836 18.080 1.00 56.25 116 ASP A CA 1
ATOM 904 C C . ASP A 1 116 ? -22.518 17.380 18.354 1.00 56.25 116 ASP A C 1
ATOM 906 O O . ASP A 1 116 ? -22.784 16.613 17.434 1.00 56.25 116 ASP A O 1
ATOM 910 N N . LYS A 1 117 ? -22.582 16.953 19.625 1.00 51.88 117 LYS A N 1
ATOM 911 C CA . LYS A 1 117 ? -22.882 15.555 20.003 1.00 51.88 117 LYS A CA 1
ATOM 912 C C . LYS A 1 117 ? -24.370 15.235 20.221 1.00 51.88 117 LYS A C 1
ATOM 914 O O . LYS A 1 117 ? -24.673 14.106 20.595 1.00 51.88 117 LYS A O 1
ATOM 919 N N . HIS A 1 118 ? -25.290 16.181 20.011 1.00 44.97 118 HIS A N 1
ATOM 920 C CA . HIS A 1 118 ? -26.705 16.023 20.393 1.00 44.97 118 HIS A CA 1
ATOM 921 C C . HIS A 1 118 ? -27.710 15.786 19.253 1.00 44.97 118 HIS A C 1
ATOM 923 O O . HIS A 1 118 ? -28.903 15.763 19.535 1.00 44.97 118 HIS A O 1
ATOM 929 N N . GLU A 1 119 ? -27.292 15.562 18.004 1.00 45.59 119 GLU A N 1
ATOM 930 C CA . GLU A 1 11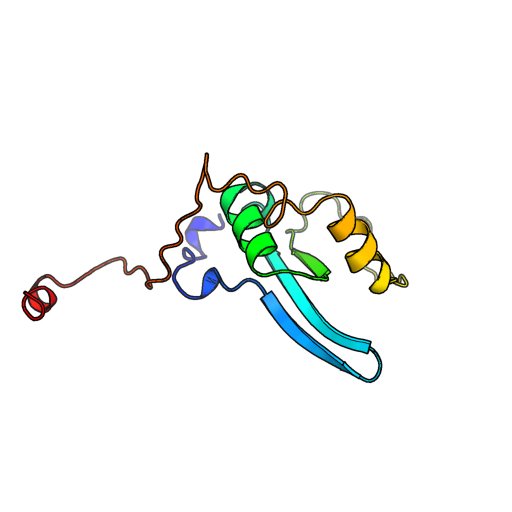9 ? -28.265 15.437 16.899 1.00 45.59 119 GLU A CA 1
ATOM 931 C C . GLU A 1 119 ? -28.620 14.011 16.458 1.00 45.59 119 GLU A C 1
ATOM 933 O O . GLU A 1 119 ? -29.572 13.855 15.697 1.00 45.59 119 GLU A O 1
ATOM 938 N N . HIS A 1 120 ? -27.958 12.958 16.948 1.00 43.41 120 HIS A N 1
ATOM 939 C CA . HIS A 1 120 ? -28.297 11.574 16.575 1.00 43.41 120 HIS A CA 1
ATOM 940 C C . HIS A 1 120 ? -28.426 10.670 17.809 1.00 43.41 120 HIS A C 1
ATOM 942 O O . HIS A 1 120 ? -27.502 9.930 18.150 1.00 43.41 120 HIS A O 1
ATOM 948 N N . ALA A 1 121 ? -29.579 10.763 18.473 1.00 37.62 121 ALA A N 1
ATOM 949 C CA . ALA A 1 121 ? -30.125 9.742 19.367 1.00 37.62 121 ALA A CA 1
ATOM 950 C C . ALA A 1 121 ? -31.464 9.258 18.800 1.00 37.62 121 ALA A C 1
ATOM 952 O O . ALA A 1 121 ? -32.207 10.119 18.274 1.00 37.62 121 ALA A O 1
#